Protein AF-A0A429X8X3-F1 (afdb_monomer_lite)

Structure (mmCIF, N/CA/C/O backbone):
data_AF-A0A429X8X3-F1
#
_entry.id   AF-A0A429X8X3-F1
#
loop_
_atom_site.group_PDB
_atom_site.id
_atom_site.type_symbol
_atom_site.label_atom_id
_atom_site.label_alt_id
_atom_site.label_comp_id
_atom_site.label_asym_id
_atom_site.label_entity_id
_atom_site.label_seq_id
_atom_site.pdbx_PDB_ins_code
_atom_site.Cartn_x
_atom_site.Cartn_y
_atom_site.Cartn_z
_atom_site.occupancy
_atom_site.B_iso_or_equiv
_atom_site.auth_seq_id
_atom_site.auth_comp_id
_atom_site.auth_asym_id
_atom_site.auth_atom_id
_atom_site.pdbx_PDB_model_num
ATOM 1 N N . MET A 1 1 ? 12.115 17.983 -10.830 1.00 53.50 1 MET A N 1
ATOM 2 C CA . MET A 1 1 ? 11.386 16.939 -10.070 1.00 53.50 1 MET A CA 1
ATOM 3 C C . MET A 1 1 ? 10.679 15.910 -10.976 1.00 53.50 1 MET A C 1
ATOM 5 O O . MET A 1 1 ? 9.662 15.356 -10.589 1.00 53.50 1 MET A O 1
ATOM 9 N N . ILE A 1 2 ? 11.206 15.635 -12.178 1.00 52.31 2 ILE A N 1
ATOM 10 C CA . ILE A 1 2 ? 10.762 14.520 -13.048 1.00 52.31 2 ILE A CA 1
ATOM 11 C C . ILE A 1 2 ? 11.872 13.456 -13.125 1.00 52.31 2 ILE A C 1
ATOM 13 O O . ILE A 1 2 ? 11.581 12.267 -13.110 1.00 52.31 2 ILE A O 1
ATOM 17 N N . ASP A 1 3 ? 13.133 13.894 -13.089 1.00 58.72 3 ASP A N 1
ATOM 18 C CA . ASP A 1 3 ? 14.331 13.049 -13.170 1.00 58.72 3 ASP A CA 1
ATOM 19 C C . ASP A 1 3 ? 14.496 12.084 -11.973 1.00 58.72 3 ASP A C 1
ATOM 21 O O . ASP A 1 3 ? 14.645 10.877 -12.143 1.00 58.72 3 ASP A O 1
ATOM 25 N N . GLU A 1 4 ? 14.340 12.567 -10.735 1.00 61.34 4 GLU A N 1
ATOM 26 C CA . GLU A 1 4 ? 14.551 11.743 -9.528 1.00 61.34 4 GLU A CA 1
ATOM 27 C C . GLU A 1 4 ? 13.578 10.557 -9.412 1.00 61.34 4 GLU A C 1
ATOM 29 O O . GLU A 1 4 ? 13.957 9.468 -8.973 1.00 61.34 4 GLU A O 1
ATOM 34 N N . MET A 1 5 ? 12.328 10.733 -9.853 1.00 62.19 5 MET A N 1
ATOM 35 C CA . MET A 1 5 ? 11.334 9.657 -9.844 1.00 62.19 5 MET A CA 1
ATOM 36 C C . MET A 1 5 ? 11.607 8.618 -10.945 1.00 62.19 5 MET A C 1
ATOM 38 O O . MET A 1 5 ? 11.301 7.439 -10.764 1.00 62.19 5 MET A O 1
ATOM 42 N N . ASP A 1 6 ? 12.234 9.031 -12.051 1.00 65.25 6 ASP A N 1
ATOM 43 C CA . ASP A 1 6 ? 12.677 8.148 -13.136 1.00 65.25 6 ASP A CA 1
ATOM 44 C C . ASP A 1 6 ? 13.941 7.352 -12.758 1.00 65.25 6 ASP A C 1
ATOM 46 O O . ASP A 1 6 ? 14.078 6.171 -13.074 1.00 65.25 6 ASP A O 1
ATOM 50 N N . VAL A 1 7 ? 14.863 7.944 -11.995 1.00 68.31 7 VAL A N 1
ATOM 51 C CA . VAL A 1 7 ? 16.011 7.205 -11.444 1.00 68.31 7 VAL A CA 1
ATOM 52 C C . VAL A 1 7 ? 15.558 6.177 -10.404 1.00 68.31 7 VAL A C 1
ATOM 54 O O . VAL A 1 7 ? 16.015 5.029 -10.443 1.00 68.31 7 VAL A O 1
ATOM 57 N N . ALA A 1 8 ? 14.635 6.551 -9.512 1.00 71.31 8 ALA A N 1
ATOM 58 C CA . ALA A 1 8 ? 14.102 5.651 -8.493 1.00 71.31 8 ALA A CA 1
ATOM 59 C C . ALA A 1 8 ? 13.341 4.462 -9.103 1.00 71.31 8 ALA A C 1
ATOM 61 O O . ALA A 1 8 ? 13.524 3.332 -8.655 1.00 71.31 8 ALA A O 1
ATOM 62 N N . SER A 1 9 ? 12.536 4.675 -10.149 1.00 70.12 9 SER A N 1
ATOM 63 C CA . SER A 1 9 ? 11.790 3.593 -10.813 1.00 70.12 9 SER A CA 1
ATOM 64 C C . SER A 1 9 ? 12.690 2.508 -11.421 1.00 70.12 9 SER A C 1
ATOM 66 O O . SER A 1 9 ? 12.271 1.355 -11.532 1.00 70.12 9 SER A O 1
ATOM 68 N N . ARG A 1 10 ? 13.942 2.854 -11.752 1.00 75.19 10 ARG A N 1
ATOM 69 C CA . ARG A 1 10 ? 14.941 1.950 -12.343 1.00 75.19 10 ARG A CA 1
ATOM 70 C C . ARG A 1 10 ? 15.866 1.262 -11.338 1.00 75.19 10 ARG A C 1
ATOM 72 O O . ARG A 1 10 ? 16.382 0.194 -11.650 1.00 75.19 10 ARG A O 1
ATOM 79 N N . HIS A 1 11 ? 16.078 1.838 -10.153 1.00 79.38 11 HIS A N 1
ATOM 80 C CA . HIS A 1 11 ? 17.121 1.367 -9.223 1.00 79.38 11 HIS A CA 1
ATOM 81 C C . HIS A 1 11 ? 16.643 1.119 -7.788 1.00 79.38 11 HIS A C 1
ATOM 83 O O . HIS A 1 11 ? 17.433 0.692 -6.946 1.00 79.38 11 HIS A O 1
ATOM 89 N N . LEU A 1 12 ? 15.370 1.377 -7.474 1.00 83.75 12 LEU A N 1
ATOM 90 C CA . LEU A 1 12 ? 14.856 1.209 -6.118 1.00 83.75 12 LEU A CA 1
ATOM 91 C C . LEU A 1 12 ? 14.944 -0.254 -5.673 1.00 83.75 12 LEU A C 1
ATOM 93 O O . LEU A 1 12 ? 14.264 -1.124 -6.214 1.00 83.75 12 LEU A O 1
ATOM 97 N N . ASN A 1 13 ? 15.730 -0.507 -4.628 1.00 86.69 13 ASN A N 1
ATOM 98 C CA . ASN A 1 13 ? 15.891 -1.822 -4.031 1.00 86.69 13 ASN A CA 1
ATOM 99 C C . ASN A 1 13 ? 15.769 -1.735 -2.511 1.00 86.69 13 ASN A C 1
ATOM 101 O O . ASN A 1 13 ? 16.591 -1.124 -1.834 1.00 86.69 13 ASN A O 1
ATOM 105 N N . VAL A 1 14 ? 14.699 -2.319 -1.980 1.00 90.56 14 VAL A N 1
ATOM 106 C CA . VAL A 1 14 ? 14.334 -2.222 -0.558 1.00 90.56 14 VAL A CA 1
ATOM 107 C C . VAL A 1 14 ? 14.168 -3.590 0.090 1.00 90.56 14 VAL A C 1
ATOM 109 O O . VAL A 1 14 ? 13.805 -3.681 1.267 1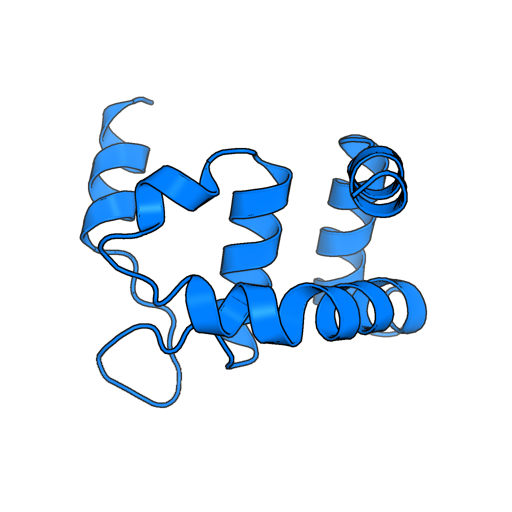.00 90.56 14 VAL A O 1
ATOM 112 N N . CYS A 1 15 ? 14.365 -4.667 -0.670 1.00 93.25 15 CYS A N 1
ATOM 113 C CA . CYS A 1 15 ? 14.150 -6.011 -0.169 1.00 93.25 15 CYS A CA 1
ATOM 114 C C . CYS A 1 15 ? 15.129 -6.355 0.954 1.00 93.25 15 CYS A C 1
ATOM 116 O O . CYS A 1 15 ? 16.280 -5.940 0.950 1.00 93.25 15 CYS A O 1
ATOM 118 N N . ILE A 1 16 ? 14.665 -7.159 1.910 1.00 92.38 16 ILE A N 1
ATOM 119 C CA . ILE A 1 16 ? 15.487 -7.659 3.025 1.00 92.38 16 ILE A CA 1
ATOM 120 C C . ILE A 1 16 ? 15.833 -9.143 2.899 1.00 92.38 16 ILE A C 1
ATOM 122 O O . ILE A 1 16 ? 16.479 -9.691 3.782 1.00 92.38 16 ILE A O 1
ATOM 126 N N . HIS A 1 17 ? 15.351 -9.813 1.852 1.00 90.94 17 HIS A N 1
ATOM 127 C CA . HIS A 1 17 ? 15.534 -11.258 1.682 1.00 90.94 17 HIS A CA 1
ATOM 128 C C . HIS A 1 17 ? 16.336 -11.616 0.435 1.00 90.94 17 HIS A C 1
ATOM 130 O O . HIS A 1 17 ? 16.919 -12.691 0.385 1.00 90.94 17 HIS A O 1
ATOM 136 N N . TYR A 1 18 ? 16.355 -10.743 -0.570 1.00 89.94 18 TYR A N 1
ATOM 137 C CA . TYR A 1 18 ? 16.974 -11.024 -1.858 1.00 89.94 18 TYR A CA 1
ATOM 138 C C . TYR A 1 18 ? 17.615 -9.764 -2.421 1.00 89.94 18 TYR A C 1
ATOM 140 O O . TYR A 1 18 ? 17.262 -8.652 -2.033 1.00 89.94 18 TYR A O 1
ATOM 148 N N . ILE A 1 19 ? 18.493 -9.963 -3.402 1.00 85.56 19 ILE A N 1
ATOM 149 C CA . ILE A 1 19 ? 19.087 -8.883 -4.196 1.00 85.56 19 ILE A CA 1
ATOM 150 C C . ILE A 1 19 ? 18.026 -8.184 -5.061 1.00 85.56 19 ILE A C 1
ATOM 152 O O . ILE A 1 19 ? 18.232 -7.051 -5.454 1.00 85.56 19 ILE A O 1
ATOM 156 N N . HIS A 1 20 ? 16.873 -8.799 -5.338 1.00 88.38 20 HIS A N 1
ATOM 157 C CA . HIS A 1 20 ? 15.772 -8.171 -6.082 1.00 88.38 20 HIS A CA 1
ATOM 158 C C . HIS A 1 20 ? 14.527 -7.988 -5.204 1.00 88.38 20 HIS A C 1
ATOM 160 O O . HIS A 1 20 ? 14.299 -8.758 -4.267 1.00 88.38 20 HIS A O 1
ATOM 166 N N . ASN A 1 21 ? 13.668 -7.011 -5.521 1.00 93.94 21 ASN A N 1
ATOM 167 C CA . ASN A 1 21 ? 12.444 -6.798 -4.750 1.00 93.94 21 ASN A CA 1
ATOM 168 C C . ASN A 1 21 ? 11.457 -7.961 -4.900 1.00 93.94 21 ASN A C 1
ATOM 170 O O . ASN A 1 21 ? 10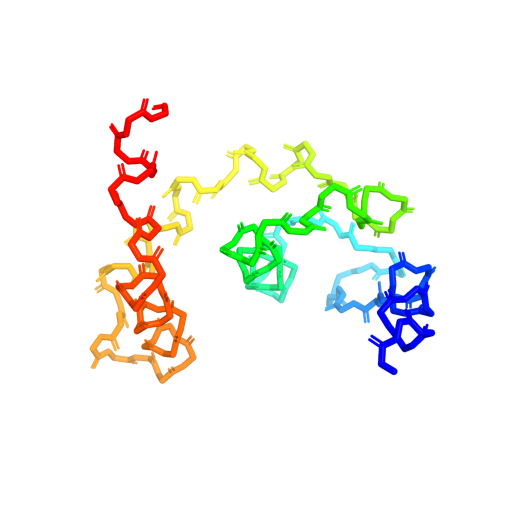.881 -8.193 -5.961 1.00 93.94 21 ASN A O 1
ATOM 174 N N . CYS A 1 22 ? 11.200 -8.660 -3.793 1.00 92.62 22 CYS A N 1
ATOM 175 C CA . CYS A 1 22 ? 10.321 -9.829 -3.782 1.00 92.62 22 CYS A CA 1
ATOM 176 C C . CYS A 1 22 ? 8.820 -9.513 -3.783 1.00 92.62 22 CYS A C 1
ATOM 178 O O . CYS A 1 22 ? 8.018 -10.440 -3.840 1.00 92.62 22 CYS A O 1
ATOM 180 N N . GLY A 1 23 ? 8.427 -8.247 -3.622 1.00 92.44 23 GLY A N 1
ATOM 181 C CA . GLY A 1 23 ? 7.022 -7.816 -3.615 1.00 92.44 23 GLY A CA 1
ATOM 182 C C . GLY A 1 23 ? 6.221 -8.160 -2.347 1.00 92.44 23 GLY A C 1
ATOM 183 O O . GLY A 1 23 ? 5.181 -7.559 -2.11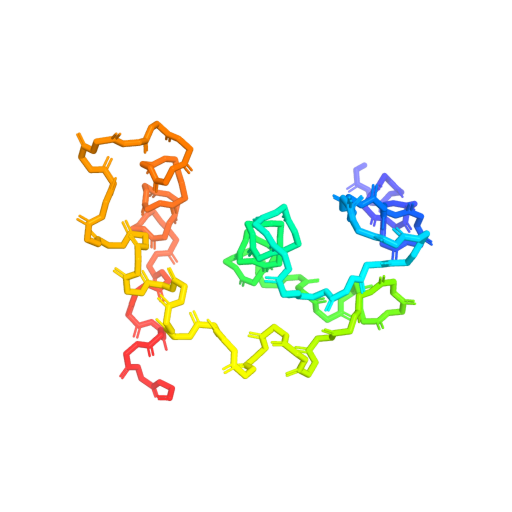1 1.00 92.44 23 GLY A O 1
ATOM 184 N N . LYS A 1 24 ? 6.710 -9.061 -1.480 1.00 93.00 24 LYS A N 1
ATOM 185 C CA . LYS A 1 24 ? 5.922 -9.608 -0.351 1.00 93.00 24 LYS A CA 1
ATOM 186 C C . LYS A 1 24 ? 6.514 -9.441 1.054 1.00 93.00 24 LYS A C 1
ATOM 188 O O . LYS A 1 24 ? 5.804 -9.646 2.043 1.00 93.00 24 LYS A O 1
ATOM 193 N N . CYS A 1 25 ? 7.789 -9.064 1.186 1.00 94.75 25 CYS A N 1
ATOM 194 C CA . CYS A 1 25 ? 8.382 -8.801 2.504 1.00 94.75 25 CYS A CA 1
ATOM 195 C C . CYS A 1 25 ? 7.815 -7.516 3.130 1.00 94.75 25 CYS A C 1
ATOM 197 O O . CYS A 1 25 ? 7.162 -6.720 2.457 1.00 94.75 25 CYS A O 1
ATOM 199 N N . SER A 1 26 ? 8.060 -7.289 4.424 1.00 93.31 26 SER A N 1
ATOM 200 C CA . SER A 1 26 ? 7.536 -6.111 5.137 1.00 93.31 26 SER A CA 1
ATOM 201 C C . SER A 1 26 ? 7.938 -4.783 4.484 1.00 93.31 26 SER A C 1
ATOM 203 O O . SER A 1 26 ? 7.088 -3.905 4.345 1.00 93.31 26 SER A O 1
ATOM 205 N N . LYS A 1 27 ? 9.194 -4.649 4.029 1.00 93.94 27 LYS A N 1
ATOM 206 C CA . LYS A 1 27 ? 9.664 -3.445 3.325 1.00 93.94 27 LYS A CA 1
ATOM 207 C C . LYS A 1 27 ? 9.031 -3.305 1.939 1.00 93.94 27 LYS A C 1
ATOM 209 O O . LYS A 1 27 ? 8.476 -2.251 1.655 1.00 93.94 27 LYS A O 1
ATOM 214 N N . CYS A 1 28 ? 9.029 -4.365 1.122 1.00 96.38 28 CYS A N 1
ATOM 215 C CA . CYS A 1 28 ? 8.417 -4.320 -0.210 1.00 96.38 28 CYS A CA 1
ATOM 216 C C . CYS A 1 28 ? 6.924 -3.975 -0.142 1.00 96.38 28 CYS A C 1
ATOM 218 O O . CYS A 1 28 ? 6.491 -3.109 -0.887 1.00 96.38 28 CYS A O 1
ATOM 220 N N . LYS A 1 29 ? 6.153 -4.583 0.772 1.00 96.69 29 LYS A N 1
ATOM 221 C CA . LYS A 1 29 ? 4.716 -4.294 0.915 1.00 96.69 29 LYS A CA 1
ATOM 222 C C . LYS A 1 29 ? 4.447 -2.849 1.311 1.00 96.69 29 LYS A C 1
ATOM 224 O O . LYS A 1 29 ? 3.552 -2.232 0.750 1.00 96.69 29 LYS A O 1
ATOM 229 N N . ARG A 1 30 ? 5.225 -2.301 2.252 1.00 96.31 30 ARG A N 1
ATOM 230 C CA . ARG A 1 30 ? 5.107 -0.890 2.643 1.00 96.31 30 ARG A CA 1
ATOM 231 C C . ARG A 1 30 ? 5.374 0.028 1.459 1.00 96.31 30 ARG A C 1
ATOM 233 O O . ARG A 1 30 ? 4.553 0.887 1.169 1.00 96.31 30 ARG A O 1
ATOM 240 N N . THR A 1 31 ? 6.499 -0.173 0.780 1.00 96.31 31 THR A N 1
ATOM 241 C CA . THR A 1 31 ? 6.880 0.642 -0.375 1.00 96.31 31 THR A CA 1
ATOM 242 C C . THR A 1 31 ? 5.841 0.547 -1.488 1.00 96.31 31 THR A C 1
ATOM 244 O O . THR A 1 31 ? 5.383 1.575 -1.966 1.00 96.31 31 THR A O 1
ATOM 247 N N . LEU A 1 32 ? 5.414 -0.663 -1.854 1.00 97.19 32 LEU A N 1
ATOM 248 C CA . LEU A 1 32 ? 4.428 -0.866 -2.914 1.00 97.19 32 LEU A CA 1
ATOM 249 C C . LEU A 1 32 ? 3.055 -0.295 -2.562 1.00 97.19 32 LEU A C 1
ATOM 251 O O . LEU A 1 32 ? 2.442 0.316 -3.427 1.00 97.19 32 LEU A O 1
ATOM 255 N N . LEU A 1 33 ? 2.604 -0.397 -1.307 1.00 97.56 33 LEU A N 1
ATOM 256 C CA . LEU A 1 33 ? 1.347 0.227 -0.892 1.00 97.56 33 LEU A CA 1
ATOM 257 C C . LEU A 1 33 ? 1.410 1.758 -0.988 1.00 97.56 33 LEU A C 1
ATOM 259 O O . LEU A 1 33 ? 0.464 2.361 -1.473 1.00 97.56 33 LEU A O 1
ATOM 263 N N . ILE A 1 34 ? 2.525 2.391 -0.607 1.00 97.12 34 ILE A N 1
ATOM 264 C CA . ILE A 1 34 ? 2.700 3.842 -0.796 1.00 97.12 34 ILE A CA 1
ATOM 265 C C . ILE A 1 34 ? 2.692 4.218 -2.284 1.00 97.12 34 ILE A C 1
ATOM 267 O O . ILE A 1 34 ? 2.008 5.159 -2.672 1.00 97.12 34 ILE A O 1
ATOM 271 N N . LEU A 1 35 ? 3.406 3.477 -3.136 1.00 96.12 35 LEU A N 1
ATOM 272 C CA . LEU A 1 35 ? 3.421 3.735 -4.582 1.00 96.12 35 LEU A CA 1
ATOM 273 C C . LEU A 1 35 ? 2.034 3.577 -5.221 1.00 96.12 35 LEU A C 1
ATOM 275 O O . LEU A 1 35 ? 1.699 4.309 -6.152 1.00 96.12 35 LEU A O 1
ATOM 279 N N . ASP A 1 36 ? 1.239 2.638 -4.715 1.00 96.94 36 ASP A N 1
ATOM 280 C CA . ASP A 1 36 ? -0.139 2.410 -5.142 1.00 96.94 36 ASP A CA 1
ATOM 281 C C . ASP A 1 36 ? -1.077 3.533 -4.678 1.00 96.94 36 ASP A C 1
ATOM 283 O O . ASP A 1 36 ? -1.852 4.058 -5.472 1.00 96.94 36 ASP A O 1
ATOM 287 N N . ILE A 1 37 ? -0.938 3.987 -3.426 1.00 97.00 37 ILE A N 1
ATOM 288 C CA . ILE A 1 37 ? -1.648 5.163 -2.893 1.00 97.00 37 ILE A CA 1
ATOM 289 C C . ILE A 1 37 ? -1.379 6.407 -3.750 1.00 97.00 37 ILE A C 1
ATOM 291 O O . ILE A 1 37 ? -2.298 7.167 -4.058 1.00 97.00 37 ILE A O 1
ATOM 295 N N . LEU A 1 38 ? -0.130 6.585 -4.184 1.00 94.81 38 LEU A N 1
ATOM 296 C CA . LEU A 1 38 ? 0.295 7.685 -5.050 1.00 94.81 38 LEU A CA 1
ATOM 297 C C . LEU A 1 38 ? -0.111 7.507 -6.527 1.00 94.81 38 LEU A C 1
ATOM 299 O O . LEU A 1 38 ? 0.092 8.423 -7.321 1.00 94.81 38 LEU A O 1
ATOM 303 N N . GLY A 1 39 ? -0.655 6.350 -6.919 1.00 94.31 39 GLY A N 1
ATOM 304 C CA . GLY A 1 39 ? -1.062 6.066 -8.299 1.00 94.31 39 GLY A CA 1
ATOM 305 C C . GLY A 1 39 ? 0.104 5.917 -9.283 1.00 94.31 39 GLY A C 1
ATOM 306 O O . GLY A 1 39 ? -0.066 6.142 -10.479 1.00 94.31 39 GLY A O 1
ATOM 307 N N . VAL A 1 40 ? 1.304 5.575 -8.801 1.00 95.00 40 VAL A N 1
ATOM 308 C CA . VAL A 1 40 ? 2.523 5.461 -9.628 1.00 95.00 40 VAL A CA 1
ATOM 309 C C . VAL A 1 40 ? 3.142 4.064 -9.620 1.00 95.00 40 VAL A C 1
ATOM 311 O O . VAL A 1 40 ? 4.221 3.881 -10.183 1.00 95.00 40 VAL A O 1
ATOM 314 N N . ILE A 1 41 ? 2.482 3.073 -9.013 1.00 95.00 41 ILE A N 1
ATOM 315 C CA . ILE A 1 41 ? 2.997 1.703 -8.856 1.00 95.00 41 ILE A CA 1
ATOM 316 C C . ILE A 1 41 ? 3.448 1.062 -10.179 1.00 95.00 41 ILE A C 1
ATOM 318 O O . ILE A 1 41 ? 4.504 0.429 -10.217 1.00 95.00 41 ILE A O 1
ATOM 322 N N . ASP A 1 42 ? 2.740 1.312 -11.283 1.00 93.94 42 ASP A N 1
ATOM 323 C CA . ASP A 1 42 ? 3.063 0.743 -12.599 1.00 93.94 42 ASP A CA 1
ATOM 324 C C . ASP A 1 42 ? 4.423 1.190 -13.145 1.00 93.94 42 ASP A C 1
ATOM 326 O O . ASP A 1 42 ? 5.054 0.462 -13.917 1.00 93.94 42 ASP A O 1
ATOM 330 N N . LYS A 1 43 ? 4.932 2.352 -12.707 1.00 93.00 43 LYS A N 1
ATOM 331 C CA . LYS A 1 43 ? 6.279 2.822 -13.073 1.00 93.00 43 LYS A CA 1
ATOM 332 C C . LYS A 1 43 ? 7.374 1.910 -12.516 1.00 93.00 43 LYS A C 1
ATOM 334 O O . LYS A 1 43 ? 8.479 1.895 -13.041 1.00 93.00 43 LYS A O 1
ATOM 339 N N . TYR A 1 44 ? 7.066 1.128 -11.483 1.00 93.06 44 TYR A N 1
ATOM 340 C CA . TYR A 1 44 ? 8.018 0.298 -10.749 1.00 93.06 44 TYR A CA 1
ATOM 341 C C . TYR A 1 44 ? 7.934 -1.193 -11.106 1.00 93.06 44 TYR A C 1
ATOM 343 O O . TYR A 1 44 ? 8.653 -2.005 -10.518 1.00 93.06 44 TYR A O 1
ATOM 351 N N . LYS A 1 45 ? 7.122 -1.573 -12.105 1.00 91.81 45 LYS A N 1
ATOM 352 C CA . LYS A 1 45 ? 6.970 -2.969 -12.562 1.00 91.81 45 LYS A CA 1
ATOM 353 C C . LYS A 1 45 ? 8.273 -3.629 -13.033 1.00 91.81 45 LYS A C 1
ATOM 355 O O . LYS A 1 45 ? 8.382 -4.847 -13.024 1.00 91.81 45 LYS A O 1
ATOM 360 N N . ASN A 1 46 ? 9.267 -2.830 -13.425 1.00 90.94 46 ASN A N 1
ATOM 361 C CA . ASN A 1 46 ? 10.569 -3.329 -13.877 1.00 90.94 46 ASN A CA 1
ATOM 362 C C . ASN A 1 46 ? 11.495 -3.723 -12.714 1.00 90.94 46 ASN A C 1
ATOM 364 O O . ASN A 1 46 ? 12.447 -4.469 -12.922 1.00 90.94 46 ASN A O 1
ATOM 368 N N . VAL A 1 47 ? 11.235 -3.226 -11.498 1.00 92.00 47 VAL A N 1
ATOM 369 C CA . VAL A 1 47 ? 12.088 -3.468 -10.320 1.00 92.00 47 VAL A CA 1
ATOM 370 C C . VAL A 1 47 ? 11.362 -4.182 -9.182 1.00 92.00 47 VAL A C 1
ATOM 372 O O . VAL A 1 47 ? 12.026 -4.680 -8.274 1.00 92.00 47 VAL A O 1
ATOM 375 N N . PHE A 1 48 ? 10.029 -4.286 -9.222 1.00 92.88 48 PHE A N 1
ATOM 376 C CA . PHE A 1 48 ? 9.222 -5.079 -8.291 1.00 92.88 48 PHE A CA 1
ATOM 377 C C . PHE A 1 48 ? 8.400 -6.149 -9.003 1.00 92.88 48 PHE A C 1
ATOM 379 O O . PHE A 1 48 ? 7.811 -5.907 -10.049 1.00 92.88 48 PHE A O 1
ATOM 386 N N . LYS A 1 49 ? 8.267 -7.302 -8.341 1.00 88.25 49 LYS A N 1
ATOM 387 C CA . LYS A 1 49 ? 7.285 -8.340 -8.681 1.00 88.25 49 LYS A CA 1
ATOM 388 C C . LYS A 1 49 ? 5.899 -7.949 -8.161 1.00 88.25 49 LYS A C 1
ATOM 390 O O . LYS A 1 49 ? 5.560 -8.259 -7.012 1.00 88.25 49 LYS A O 1
ATOM 395 N N . LEU A 1 50 ? 5.147 -7.190 -8.959 1.00 93.94 50 LEU A N 1
ATOM 396 C CA . LEU A 1 50 ? 3.847 -6.629 -8.564 1.00 93.94 50 LEU A CA 1
ATOM 397 C C . LEU A 1 50 ? 2.787 -7.713 -8.347 1.00 93.94 50 LEU A C 1
ATOM 399 O O . LEU A 1 50 ? 1.969 -7.590 -7.440 1.00 93.94 50 LEU A O 1
ATOM 403 N N . GLU A 1 51 ? 2.853 -8.816 -9.090 1.00 94.56 51 GLU A N 1
ATOM 404 C CA . GLU A 1 51 ? 1.952 -9.958 -8.956 1.00 94.56 51 GLU A CA 1
ATOM 405 C C . GLU A 1 51 ? 1.938 -10.523 -7.528 1.00 94.56 51 GLU A C 1
ATOM 407 O O . GLU A 1 51 ? 0.879 -10.814 -6.967 1.00 94.56 51 GLU A O 1
ATOM 412 N N . TYR A 1 52 ? 3.104 -10.590 -6.876 1.00 94.19 52 TYR A N 1
ATOM 413 C CA . TYR A 1 52 ? 3.184 -11.046 -5.492 1.00 94.19 52 TYR A CA 1
ATOM 414 C C . TYR A 1 52 ? 2.620 -10.034 -4.512 1.00 94.19 52 TYR A C 1
ATOM 416 O O . TYR A 1 52 ? 2.041 -10.435 -3.504 1.00 94.19 52 TYR A O 1
ATOM 424 N N . PHE A 1 53 ? 2.771 -8.743 -4.786 1.00 96.50 53 PHE A N 1
ATOM 425 C CA . PHE A 1 53 ? 2.168 -7.719 -3.950 1.00 96.50 53 PHE A CA 1
ATOM 426 C C . PHE A 1 53 ? 0.648 -7.757 -4.034 1.00 96.50 53 PHE A C 1
ATOM 428 O O . PHE A 1 53 ? 0.009 -7.809 -2.988 1.00 96.50 53 PHE A O 1
ATOM 435 N N . TYR A 1 54 ? 0.077 -7.826 -5.240 1.00 95.62 54 TYR A N 1
ATOM 436 C CA . TYR A 1 54 ? -1.372 -7.920 -5.414 1.00 95.62 54 TYR A CA 1
ATOM 437 C C . TYR A 1 54 ? -1.954 -9.149 -4.708 1.00 95.62 54 TYR A C 1
ATOM 439 O O . TYR A 1 54 ? -2.970 -9.023 -4.035 1.00 95.62 54 TYR A O 1
ATOM 447 N N . SER A 1 55 ? -1.248 -10.288 -4.711 1.00 95.69 55 SER A N 1
ATOM 448 C CA . SER A 1 55 ? -1.686 -11.490 -3.976 1.00 95.69 55 SER A CA 1
ATOM 449 C C . SER A 1 55 ? -1.767 -11.328 -2.446 1.00 95.69 55 SER A C 1
ATOM 451 O O . SER A 1 55 ? -2.397 -12.140 -1.774 1.00 95.69 55 SER A O 1
ATOM 453 N N . VAL A 1 56 ? -1.123 -10.303 -1.871 1.00 95.38 56 VAL A N 1
ATOM 454 C CA . VAL A 1 56 ? -1.096 -10.047 -0.416 1.00 95.38 56 VAL A CA 1
ATOM 455 C C . VAL A 1 56 ? -1.590 -8.648 -0.037 1.00 95.38 56 VAL A C 1
ATOM 457 O O . VAL A 1 56 ? 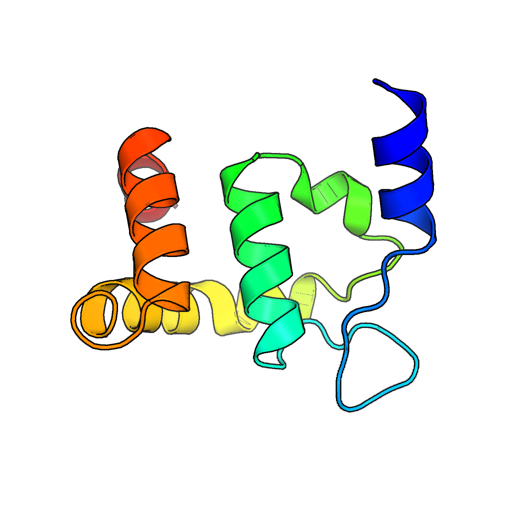-1.512 -8.279 1.140 1.00 95.38 56 VAL A O 1
ATOM 460 N N . LYS A 1 57 ? -2.056 -7.858 -1.013 1.00 96.19 57 LYS A N 1
ATOM 461 C CA . LYS A 1 57 ? -2.378 -6.435 -0.858 1.00 96.19 57 LYS A CA 1
ATOM 462 C C . LYS A 1 57 ? -3.496 -6.234 0.158 1.00 96.19 57 LYS A C 1
ATOM 464 O O . LYS A 1 57 ? -3.290 -5.509 1.128 1.00 96.19 57 LYS A O 1
ATOM 469 N N . ASP A 1 58 ? -4.606 -6.948 0.015 1.00 96.50 58 ASP A N 1
ATOM 470 C CA . ASP A 1 58 ? -5.768 -6.793 0.901 1.00 96.50 58 ASP A CA 1
ATOM 471 C C . ASP A 1 58 ? -5.454 -7.205 2.337 1.00 96.50 58 ASP A C 1
ATOM 473 O O . ASP A 1 58 ? -5.765 -6.493 3.292 1.00 96.50 58 ASP A O 1
ATOM 477 N N . ALA A 1 59 ? -4.737 -8.319 2.510 1.00 96.69 59 ALA A N 1
ATOM 478 C CA . ALA A 1 59 ? -4.264 -8.746 3.823 1.00 96.69 59 ALA A CA 1
ATOM 479 C C . ALA A 1 59 ? -3.343 -7.694 4.467 1.00 96.69 59 ALA A C 1
ATOM 481 O O . ALA A 1 59 ? -3.367 -7.489 5.684 1.00 96.69 59 ALA A O 1
ATOM 482 N N . TYR A 1 60 ? -2.524 -7.012 3.662 1.00 97.62 60 TYR A N 1
ATOM 483 C CA . TYR A 1 60 ? -1.662 -5.945 4.150 1.00 97.62 60 TYR A CA 1
ATOM 484 C C . TYR A 1 60 ? -2.445 -4.671 4.491 1.00 97.62 60 TYR A C 1
ATOM 486 O O . TYR A 1 60 ? -2.199 -4.109 5.555 1.00 97.62 60 TYR A O 1
ATOM 494 N N . ILE A 1 61 ? -3.418 -4.266 3.671 1.00 97.94 61 ILE A N 1
ATOM 495 C CA . ILE A 1 61 ? -4.321 -3.137 3.945 1.00 97.94 61 ILE A CA 1
ATOM 496 C C . ILE A 1 61 ? -5.096 -3.369 5.247 1.00 97.94 61 ILE A C 1
ATOM 498 O O . ILE A 1 61 ? -5.071 -2.518 6.135 1.00 97.94 61 ILE A O 1
ATOM 502 N N . ASN A 1 62 ? -5.673 -4.558 5.431 1.00 97.62 62 ASN A N 1
ATOM 503 C CA . ASN A 1 62 ? -6.347 -4.929 6.677 1.00 97.62 62 ASN A CA 1
ATOM 504 C C . ASN A 1 62 ? -5.409 -4.843 7.887 1.00 97.62 62 ASN A C 1
ATOM 506 O O . ASN A 1 62 ? -5.798 -4.358 8.950 1.00 97.62 62 ASN A O 1
ATOM 510 N N . LYS A 1 63 ? -4.143 -5.254 7.731 1.00 97.50 63 LYS A N 1
ATOM 511 C CA . LYS A 1 63 ? -3.128 -5.086 8.779 1.00 97.50 63 LYS A CA 1
ATOM 512 C C . LYS A 1 63 ? -2.865 -3.610 9.092 1.00 97.50 63 LYS A C 1
ATOM 514 O O . LYS A 1 63 ? -2.716 -3.289 10.269 1.00 97.50 63 LYS A O 1
ATOM 519 N N . VAL A 1 64 ? -2.777 -2.741 8.082 1.00 97.94 64 VAL A N 1
ATOM 520 C CA . VAL A 1 64 ? -2.590 -1.293 8.279 1.00 97.94 64 VAL A CA 1
ATOM 521 C C . VAL A 1 64 ? -3.749 -0.724 9.097 1.00 97.94 64 VAL A C 1
ATOM 523 O O . VAL A 1 64 ? -3.508 -0.120 10.139 1.00 97.94 64 VAL A O 1
ATOM 526 N N . ILE A 1 65 ? -4.990 -1.008 8.695 1.00 97.75 65 ILE A N 1
ATOM 527 C CA . ILE A 1 65 ? -6.204 -0.554 9.392 1.00 97.75 65 ILE A CA 1
ATOM 528 C C . ILE A 1 65 ? -6.227 -1.054 10.844 1.00 97.75 65 ILE A C 1
ATOM 530 O O . ILE A 1 65 ? -6.463 -0.282 11.766 1.00 97.75 65 ILE A O 1
ATOM 534 N N . ALA A 1 66 ? -5.937 -2.337 11.073 1.00 97.94 66 ALA A N 1
ATOM 535 C CA . ALA A 1 66 ? -6.040 -2.942 12.400 1.00 97.94 66 ALA A CA 1
ATOM 536 C C . ALA A 1 66 ? -4.922 -2.536 13.377 1.00 97.94 66 ALA A C 1
ATOM 538 O O . ALA A 1 66 ? -5.054 -2.760 14.581 1.00 97.94 66 ALA A O 1
ATOM 539 N N . LYS A 1 67 ? -3.781 -2.036 12.883 1.00 97.19 67 LYS A N 1
ATOM 540 C CA . LYS A 1 67 ? -2.564 -1.823 13.692 1.00 97.19 67 LYS A CA 1
ATOM 541 C C . LYS A 1 67 ? -2.010 -0.396 13.632 1.00 97.19 67 LYS A C 1
ATOM 543 O O . LYS A 1 67 ? -0.946 -0.160 14.203 1.00 97.19 67 LYS A O 1
ATOM 548 N N . ASN A 1 68 ? -2.713 0.545 12.999 1.00 96.06 68 ASN A N 1
ATOM 549 C CA . ASN A 1 68 ? -2.303 1.955 12.934 1.00 96.06 68 ASN A CA 1
ATOM 550 C C . ASN A 1 68 ? -2.174 2.617 14.325 1.00 96.06 68 ASN A C 1
ATOM 552 O O . ASN A 1 68 ? -1.330 3.482 14.502 1.00 96.06 68 ASN A O 1
ATOM 556 N N . GLY A 1 69 ? -2.921 2.167 15.338 1.00 95.69 69 GLY A N 1
ATOM 557 C CA . GLY A 1 69 ? -2.858 2.724 16.695 1.00 95.69 69 GLY A CA 1
ATOM 558 C C . GLY A 1 69 ? -1.675 2.243 17.543 1.00 95.69 69 GLY A C 1
ATOM 559 O O . GLY A 1 69 ? -1.431 2.791 18.611 1.00 95.69 69 GLY A O 1
ATOM 560 N N . SER A 1 70 ? -0.945 1.212 17.102 1.00 94.94 70 SER A N 1
ATOM 561 C CA . SER A 1 70 ? 0.158 0.605 17.867 1.00 94.94 70 SER A CA 1
ATOM 562 C C . SER A 1 70 ? 1.477 0.546 17.090 1.00 94.94 70 SER A C 1
ATOM 564 O O . SER A 1 70 ? 2.415 -0.127 17.515 1.00 94.94 70 SER A O 1
ATOM 566 N N . ASN A 1 71 ? 1.539 1.143 15.899 1.00 95.38 71 ASN A N 1
ATOM 567 C CA . ASN A 1 71 ? 2.720 1.111 15.046 1.00 95.38 71 ASN A CA 1
ATOM 568 C C . ASN A 1 71 ? 2.801 2.384 14.200 1.00 95.38 71 ASN A C 1
ATOM 570 O O . ASN A 1 71 ? 2.018 2.541 13.266 1.00 95.38 71 ASN A O 1
ATOM 574 N N . GLU A 1 72 ? 3.785 3.237 14.490 1.00 95.50 72 GLU A N 1
ATOM 575 C CA . GLU A 1 72 ? 3.944 4.547 13.840 1.00 95.50 72 GLU A CA 1
ATOM 576 C C . GLU A 1 72 ? 4.038 4.442 12.312 1.00 95.50 72 GLU A C 1
ATOM 578 O O . GLU A 1 72 ? 3.350 5.152 11.588 1.00 95.50 72 GLU A O 1
ATOM 583 N N . LEU A 1 73 ? 4.788 3.462 11.798 1.00 92.75 73 LEU A N 1
ATOM 584 C CA . LEU A 1 73 ? 4.921 3.264 10.351 1.00 92.75 73 LEU A CA 1
ATOM 585 C C . LEU A 1 73 ? 3.596 2.876 9.689 1.00 92.75 73 LEU A C 1
ATOM 587 O O . LEU A 1 73 ? 3.372 3.201 8.529 1.00 92.75 73 LEU A O 1
ATOM 591 N N . LEU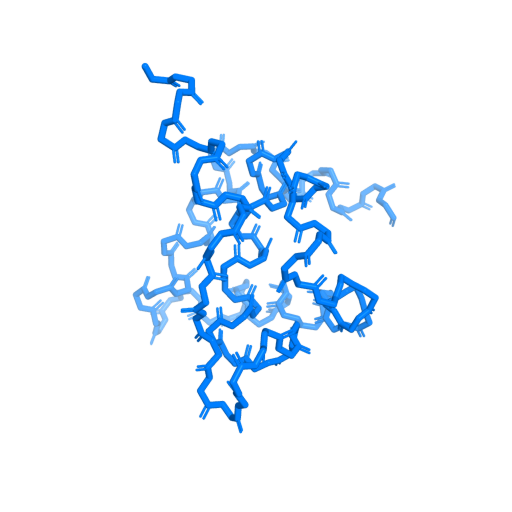 A 1 74 ? 2.734 2.124 10.379 1.00 96.94 74 LEU A N 1
ATOM 592 C CA . LEU A 1 74 ? 1.406 1.794 9.854 1.00 96.94 74 LEU A CA 1
ATOM 593 C C . LEU A 1 74 ? 0.439 2.965 10.013 1.00 96.94 74 LEU A C 1
ATOM 595 O O . LEU A 1 74 ? -0.450 3.115 9.179 1.00 96.94 74 LEU A O 1
ATOM 599 N N . LYS A 1 75 ? 0.632 3.794 11.041 1.00 97.88 75 LYS A N 1
ATOM 600 C CA . LYS A 1 75 ? -0.115 5.032 11.235 1.00 97.88 75 LYS A CA 1
ATOM 601 C C . LYS A 1 75 ? 0.106 5.999 10.078 1.00 97.88 75 LYS A C 1
ATOM 603 O O . LYS A 1 75 ? -0.869 6.420 9.476 1.00 97.88 75 LYS A O 1
ATOM 608 N N . GLU A 1 76 ? 1.355 6.254 9.697 1.00 97.50 76 GLU A N 1
ATOM 609 C CA . GLU A 1 76 ? 1.681 7.126 8.559 1.00 97.50 76 GLU A CA 1
ATOM 610 C C . GLU A 1 76 ? 1.034 6.643 7.252 1.00 97.50 76 GLU A C 1
ATOM 612 O O . GLU A 1 76 ? 0.454 7.431 6.507 1.00 97.50 76 GLU A O 1
ATOM 617 N N . ILE A 1 77 ? 1.085 5.332 6.985 1.00 97.94 77 ILE A N 1
ATOM 618 C CA . ILE A 1 77 ? 0.443 4.753 5.796 1.00 97.94 77 ILE A CA 1
ATOM 619 C C . ILE A 1 77 ? -1.072 4.952 5.864 1.00 97.94 77 ILE A C 1
ATOM 621 O O . ILE A 1 77 ? -1.679 5.352 4.875 1.00 97.94 77 ILE A O 1
ATOM 625 N N . TYR A 1 78 ? -1.687 4.668 7.014 1.00 98.38 78 TYR A N 1
ATOM 626 C CA . TYR A 1 78 ? -3.125 4.836 7.205 1.00 98.38 78 TYR A CA 1
ATOM 627 C C . TYR A 1 78 ? -3.560 6.295 7.024 1.00 98.38 78 TYR A C 1
ATOM 629 O O . TYR A 1 78 ? -4.534 6.561 6.323 1.00 98.38 78 TYR A O 1
ATOM 637 N N . ASP A 1 79 ? -2.818 7.236 7.604 1.00 97.94 79 ASP A N 1
ATOM 638 C CA . ASP A 1 79 ? -3.093 8.666 7.493 1.00 97.94 79 ASP A CA 1
ATOM 639 C C . ASP A 1 79 ? -3.025 9.118 6.024 1.00 97.94 79 ASP A C 1
ATOM 641 O O . ASP A 1 79 ? -3.913 9.835 5.556 1.00 97.94 79 ASP A O 1
ATOM 645 N N . GLU A 1 80 ? -2.048 8.628 5.249 1.00 97.94 80 GLU A N 1
ATOM 646 C CA . GLU A 1 80 ? -1.975 8.910 3.811 1.00 97.94 80 GLU A CA 1
ATOM 647 C C . GLU A 1 80 ? -3.133 8.256 3.035 1.00 97.94 80 GLU A C 1
ATOM 649 O O . GLU A 1 80 ? -3.699 8.883 2.137 1.00 97.94 80 GLU A O 1
ATOM 654 N N . MET A 1 81 ? -3.555 7.037 3.398 1.00 97.94 81 MET A N 1
ATOM 655 C CA . MET A 1 81 ? -4.726 6.384 2.792 1.00 97.94 81 MET A CA 1
ATOM 656 C C . MET A 1 81 ? -6.015 7.189 3.012 1.00 97.94 81 MET A C 1
ATOM 658 O O . MET A 1 81 ? -6.833 7.297 2.098 1.00 97.94 81 MET A O 1
ATOM 662 N N . VAL A 1 82 ? -6.199 7.765 4.204 1.00 97.50 82 VAL A N 1
ATOM 663 C CA . VAL A 1 82 ? -7.343 8.637 4.520 1.00 97.50 82 VAL A CA 1
ATOM 664 C C . VAL A 1 82 ? -7.246 9.944 3.735 1.00 97.50 82 VAL A C 1
ATOM 666 O O . VAL A 1 82 ? -8.188 10.321 3.039 1.00 97.50 82 VAL A O 1
ATOM 669 N N . LYS A 1 83 ? -6.088 10.609 3.786 1.00 97.50 83 LYS A N 1
ATOM 670 C CA . LYS A 1 83 ? -5.830 11.885 3.104 1.00 97.50 83 LYS A CA 1
ATOM 671 C C . LYS A 1 83 ? -6.074 11.810 1.595 1.00 97.50 83 LYS A C 1
ATOM 673 O O . LYS A 1 83 ? -6.612 12.744 1.007 1.00 97.50 83 LYS A O 1
ATOM 678 N N . THR A 1 84 ? -5.700 10.698 0.969 1.00 96.81 84 THR A N 1
ATOM 679 C CA . THR A 1 84 ? -5.836 10.475 -0.481 1.00 96.81 84 THR A CA 1
ATOM 680 C C . THR A 1 84 ? -7.171 9.845 -0.892 1.00 96.81 84 THR A C 1
ATOM 682 O O . THR A 1 84 ? -7.379 9.594 -2.083 1.00 96.81 84 THR A O 1
ATOM 685 N N . LYS A 1 85 ? -8.079 9.581 0.064 1.00 96.69 85 LYS A N 1
ATOM 686 C CA . LYS A 1 85 ? -9.332 8.826 -0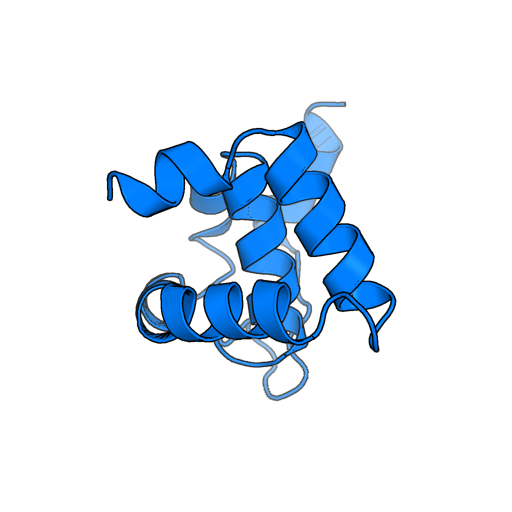.146 1.00 96.69 85 LYS A CA 1
ATOM 687 C C . LYS A 1 85 ? -9.102 7.449 -0.778 1.00 96.69 85 LYS A C 1
ATOM 689 O O . LYS A 1 85 ? -9.929 6.928 -1.523 1.00 96.69 85 LYS A O 1
ATOM 694 N N . TYR A 1 86 ? -7.949 6.850 -0.500 1.00 97.19 86 TYR A N 1
ATOM 695 C CA . TYR A 1 86 ? -7.572 5.556 -1.054 1.00 97.19 86 TYR A CA 1
ATOM 696 C C . TYR A 1 86 ? -8.469 4.425 -0.531 1.00 97.19 86 TYR A C 1
ATOM 698 O O . TYR A 1 86 ? -8.743 3.477 -1.259 1.00 97.19 86 TYR A O 1
ATOM 706 N N . LEU A 1 87 ? -8.973 4.539 0.705 1.00 94.69 87 LEU A N 1
ATOM 707 C CA . LEU A 1 87 ? -9.901 3.558 1.280 1.00 94.69 87 LEU A CA 1
ATOM 708 C C . LEU A 1 87 ? -11.219 3.450 0.508 1.00 94.69 87 LEU A C 1
ATOM 710 O O . LEU A 1 87 ? -11.788 2.364 0.468 1.00 94.69 87 LEU A O 1
ATOM 714 N N . ASP A 1 88 ? -11.690 4.540 -0.096 1.00 94.62 88 ASP A N 1
ATOM 715 C CA . ASP A 1 88 ? -12.923 4.533 -0.887 1.00 94.62 88 ASP A CA 1
ATOM 716 C C . ASP A 1 88 ? -12.689 3.750 -2.184 1.00 94.62 88 ASP A C 1
ATOM 718 O O . ASP A 1 88 ? -13.385 2.778 -2.458 1.00 94.62 88 ASP A O 1
ATOM 722 N N . LYS A 1 89 ? -11.592 4.065 -2.890 1.00 91.25 89 LYS A N 1
ATOM 723 C CA . LYS A 1 89 ? -11.166 3.356 -4.110 1.00 91.25 89 LYS A CA 1
ATOM 724 C C . LYS A 1 89 ? -10.940 1.863 -3.873 1.00 91.25 89 LYS A C 1
ATOM 726 O O . LYS A 1 89 ? -11.305 1.038 -4.702 1.00 91.25 89 LYS A O 1
ATOM 731 N N . TRP A 1 90 ? -10.320 1.511 -2.746 1.00 92.88 90 TRP A N 1
ATOM 732 C CA . TRP A 1 90 ? -10.039 0.116 -2.406 1.00 92.88 90 TRP A CA 1
ATOM 733 C C . TRP A 1 90 ? -11.310 -0.694 -2.104 1.00 92.88 90 TRP A C 1
ATOM 735 O O . TRP A 1 90 ? -11.362 -1.874 -2.416 1.00 92.88 90 TRP A O 1
ATOM 745 N N . LYS A 1 91 ? -12.356 -0.082 -1.534 1.00 86.44 91 LYS A N 1
ATOM 746 C CA . LYS A 1 91 ? -13.633 -0.774 -1.270 1.00 86.44 91 LYS A CA 1
ATOM 747 C C . LYS A 1 91 ? -14.465 -1.026 -2.529 1.00 86.44 91 LYS A C 1
ATOM 749 O O . LYS A 1 91 ? -15.381 -1.839 -2.487 1.00 86.44 91 LYS A O 1
ATOM 754 N N . GLU A 1 92 ? -14.179 -0.301 -3.604 1.00 81.88 92 GLU A N 1
ATOM 755 C CA . GLU A 1 92 ? -14.863 -0.403 -4.896 1.00 81.88 92 GLU A CA 1
ATOM 756 C C . GLU A 1 92 ? -14.174 -1.378 -5.872 1.00 81.88 92 GLU A C 1
ATOM 758 O O . GLU A 1 92 ? -14.690 -1.583 -6.972 1.00 81.88 92 GLU A O 1
ATOM 763 N N . SER A 1 93 ? -13.013 -1.941 -5.502 1.00 70.50 93 SER A N 1
ATOM 764 C CA . SER A 1 93 ? -12.182 -2.809 -6.362 1.00 70.50 93 SER A CA 1
ATOM 765 C C . SER A 1 93 ? -12.360 -4.306 -6.130 1.00 70.50 93 SER A C 1
ATOM 767 O O . SER A 1 93 ? -12.906 -4.705 -5.079 1.00 70.50 93 SER A O 1
#

pLDDT: mean 90.79, std 10.58, range [52.31, 98.38]

Organism: Siminovitchia terrae (NCBI:txid1914933)

Sequence (93 aa):
MIDEMDVASRHLNVCIHYIHNCGKCSKCKRTLLILDILGVIDKYKNVFKLEYFYSVKDAYINKVIAKNGSNELLKEIYDEMVKTKYLDKWKES

Foldseek 3Di:
DVVVVLVCLQDPDQDPPDPAAACADPRNLLVLLVCVLVVNNVSNVVGHPPVNNVVCVVVVVVVLVVCLVPDVSSVVSVVSCVVSVVVVVVVVD

Radius of gyration: 13.17 Å; chains: 1; bounding box: 34×28×32 Å

Secondary structure (DSSP, 8-state):
--HHHHHHHHH----SSSSSB-SSSHHHHHHHHHHHHTT-GGGGTTTB-HHHHHTTHHHHHHHHHHHTTS-HHHHHHHHHHHHTTHHHHHHT-